Protein AF-A0A3L8C7Z9-F1 (afdb_monomer_lite)

pLDDT: mean 94.06, std 6.0, range [63.5, 98.5]

Secondary structure (DSSP, 8-state):
-GGGT-TT---SS-BTTB-SPPPHHHHHHHHHHTS---HHHHHHHHHHHHHHHHHHHHHHHHHHHH-GGGHHHHHHHHHHHHHHHHHHTS--

Radius of gyration: 15.1 Å; chains: 1; bounding box: 36×23×40 Å

Organism: NCBI:txid1148509

Foldseek 3Di:
DCCLPVVPDFAPDDQPNDRHQAFQVSQLCCCCPVVVDDSVVSLVVLVVVVVVLVVVLVVLVVVCVVPVVCVVSSVVVSVVSVVSCVGHSDDD

Structure (mmCIF, N/CA/C/O backbone):
data_AF-A0A3L8C7Z9-F1
#
_entry.id   AF-A0A3L8C7Z9-F1
#
loop_
_atom_site.group_PDB
_atom_site.id
_atom_site.type_symbol
_atom_site.label_atom_id
_atom_site.label_alt_id
_atom_site.label_comp_id
_atom_site.label_asym_id
_atom_site.label_entity_id
_atom_site.label_seq_id
_atom_site.pdbx_PDB_ins_code
_atom_site.Cartn_x
_atom_site.Cartn_y
_atom_site.Cartn_z
_atom_site.occupancy
_atom_site.B_iso_or_equiv
_atom_site.auth_seq_id
_atom_site.auth_comp_id
_atom_site.auth_asym_id
_atom_site.auth_atom_id
_atom_site.pdbx_PDB_model_num
ATOM 1 N N . THR A 1 1 ? 9.228 1.778 0.441 1.00 70.19 1 THR A N 1
ATOM 2 C CA . THR A 1 1 ? 9.828 2.913 1.177 1.00 70.19 1 THR A CA 1
ATOM 3 C C . THR A 1 1 ? 11.056 3.390 0.424 1.00 70.19 1 THR A C 1
ATOM 5 O O . THR A 1 1 ? 11.497 2.688 -0.484 1.00 70.19 1 THR A O 1
ATOM 8 N N . THR A 1 2 ? 11.623 4.548 0.778 1.00 78.62 2 THR A N 1
ATOM 9 C CA . THR A 1 2 ? 12.889 5.022 0.179 1.00 78.62 2 THR A CA 1
ATOM 10 C C . THR A 1 2 ? 14.109 4.283 0.742 1.00 78.62 2 THR A C 1
ATOM 12 O O . THR A 1 2 ? 15.242 4.562 0.361 1.00 78.62 2 THR A O 1
ATOM 15 N N . SER A 1 3 ? 13.875 3.267 1.585 1.00 84.31 3 SER A N 1
ATOM 16 C CA . SER A 1 3 ? 14.876 2.398 2.213 1.00 84.31 3 SER A CA 1
ATOM 17 C C . SER A 1 3 ? 15.884 1.773 1.252 1.00 84.31 3 SER A C 1
ATOM 19 O O . SER A 1 3 ? 16.992 1.454 1.668 1.00 84.31 3 SER A O 1
ATOM 21 N N . VAL A 1 4 ? 15.525 1.645 -0.028 1.00 87.75 4 VAL A N 1
ATOM 22 C CA . VAL A 1 4 ? 16.432 1.192 -1.090 1.00 87.75 4 VAL A CA 1
ATOM 23 C C . VAL A 1 4 ? 17.664 2.100 -1.223 1.00 87.75 4 VAL A C 1
ATOM 25 O O . VAL A 1 4 ? 18.758 1.609 -1.478 1.00 87.75 4 VAL A O 1
ATOM 28 N N . TYR A 1 5 ? 17.508 3.409 -1.011 1.00 83.31 5 TYR A N 1
ATOM 29 C CA . TYR A 1 5 ? 18.590 4.395 -1.112 1.00 83.31 5 TYR A CA 1
ATOM 30 C C . TYR A 1 5 ? 18.779 5.246 0.160 1.00 83.31 5 TYR A C 1
ATOM 32 O O . TYR A 1 5 ? 19.774 5.957 0.273 1.00 83.31 5 TYR A O 1
ATOM 40 N N . ILE A 1 6 ? 17.895 5.128 1.159 1.00 86.75 6 ILE A N 1
ATOM 41 C CA . ILE A 1 6 ? 18.022 5.745 2.491 1.00 86.75 6 ILE A CA 1
ATOM 42 C C . ILE A 1 6 ? 17.852 4.662 3.562 1.00 86.75 6 ILE A C 1
ATOM 44 O O . ILE A 1 6 ? 16.747 4.388 4.020 1.00 86.75 6 ILE A O 1
ATOM 48 N N . LYS A 1 7 ? 18.953 4.037 3.994 1.00 79.56 7 LYS A N 1
ATOM 49 C CA . LYS A 1 7 ? 18.936 2.824 4.845 1.00 79.56 7 LYS A CA 1
ATOM 50 C C . LYS A 1 7 ? 18.084 2.929 6.120 1.00 79.56 7 LYS A C 1
ATOM 52 O O . LYS A 1 7 ? 17.569 1.919 6.587 1.00 79.56 7 LYS A O 1
ATOM 57 N N . THR A 1 8 ? 17.933 4.126 6.682 1.00 82.94 8 THR A N 1
ATOM 58 C CA . THR A 1 8 ? 17.201 4.393 7.931 1.00 82.94 8 THR A CA 1
ATOM 59 C C . THR A 1 8 ? 15.922 5.212 7.717 1.00 82.94 8 THR A C 1
ATOM 61 O O . THR A 1 8 ? 15.500 5.953 8.604 1.00 82.94 8 THR A O 1
ATOM 64 N N . ASP A 1 9 ? 15.296 5.082 6.542 1.00 86.06 9 ASP A N 1
ATOM 65 C CA . ASP A 1 9 ? 14.037 5.759 6.215 1.00 86.06 9 ASP A CA 1
ATOM 66 C C . ASP A 1 9 ? 12.907 5.425 7.209 1.00 86.06 9 ASP A C 1
ATOM 68 O O . ASP A 1 9 ? 12.646 4.262 7.537 1.00 86.06 9 ASP A O 1
ATOM 72 N N . SER A 1 10 ? 12.207 6.461 7.665 1.00 89.44 10 SER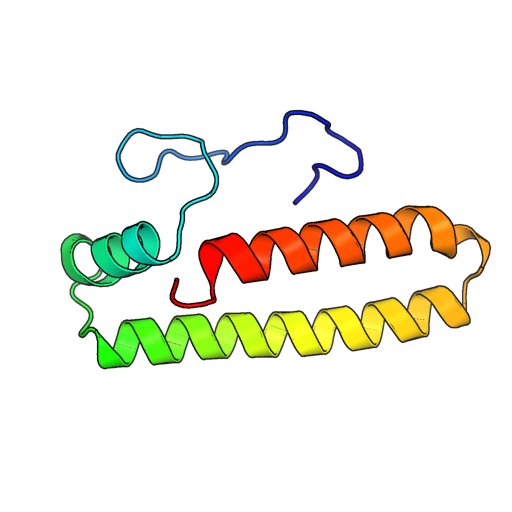 A N 1
ATOM 73 C CA . SER A 1 10 ? 11.114 6.387 8.639 1.00 89.44 10 SER A CA 1
ATOM 74 C C . SER A 1 10 ? 10.012 7.372 8.258 1.00 89.44 10 SER A C 1
ATOM 76 O O . SER A 1 10 ? 10.212 8.241 7.411 1.00 89.44 10 SER A O 1
ATOM 78 N N . MET A 1 11 ? 8.830 7.249 8.861 1.00 92.06 11 MET A N 1
ATOM 79 C CA . MET A 1 11 ? 7.727 8.151 8.542 1.00 92.06 11 MET A CA 1
ATOM 80 C C . MET A 1 11 ? 8.090 9.609 8.840 1.00 92.06 11 MET A C 1
ATOM 82 O O . MET A 1 11 ? 8.636 9.932 9.898 1.00 92.06 11 MET A O 1
ATOM 86 N N . ALA A 1 12 ? 7.704 10.504 7.929 1.00 89.94 12 ALA A N 1
ATOM 87 C CA . ALA A 1 12 ? 7.863 11.943 8.118 1.00 89.94 12 ALA A CA 1
ATOM 88 C C . ALA A 1 12 ? 7.032 12.463 9.307 1.00 89.94 12 ALA A C 1
ATOM 90 O O . ALA A 1 12 ? 7.503 13.300 10.078 1.00 89.94 12 ALA A O 1
ATOM 91 N N . LEU A 1 13 ? 5.814 11.935 9.474 1.00 92.38 13 LEU A N 1
ATOM 92 C CA . LEU A 1 13 ? 4.880 12.299 10.540 1.00 92.38 13 LEU A CA 1
ATOM 93 C C . LEU A 1 13 ? 4.753 11.183 11.579 1.00 92.38 13 LEU A C 1
ATOM 95 O O . LEU A 1 13 ? 4.959 10.008 11.279 1.00 92.38 13 LEU A O 1
ATOM 99 N N . LEU A 1 14 ? 4.385 11.560 12.804 1.00 93.94 14 LEU A N 1
ATOM 100 C CA . LEU A 1 14 ? 4.119 10.606 13.877 1.00 93.94 14 LEU A CA 1
ATOM 101 C C . LEU A 1 14 ? 2.741 9.965 13.711 1.00 93.94 14 LEU A C 1
ATOM 103 O O . LEU A 1 14 ? 1.752 10.655 13.471 1.00 93.94 14 LEU A O 1
ATOM 107 N N . LEU A 1 15 ? 2.667 8.660 13.961 1.00 94.75 15 LEU A N 1
ATOM 108 C CA . LEU A 1 15 ? 1.415 7.930 14.121 1.00 94.75 15 LEU A CA 1
ATOM 109 C C . LEU A 1 15 ? 1.442 7.186 15.456 1.00 94.75 15 LEU A C 1
ATOM 111 O O . LEU A 1 15 ? 2.308 6.347 15.693 1.00 94.75 15 LEU A O 1
ATOM 115 N N . GLY A 1 16 ? 0.531 7.539 16.366 1.00 89.50 16 GLY A N 1
ATOM 116 C CA . GLY A 1 16 ? 0.538 6.985 17.724 1.00 89.50 16 GLY A CA 1
ATOM 117 C C . GLY A 1 16 ? 1.830 7.285 18.500 1.00 89.50 16 GLY A C 1
ATOM 118 O O . GLY A 1 16 ? 2.274 6.451 19.281 1.00 89.50 16 GLY A O 1
ATOM 119 N N . GLY A 1 17 ? 2.462 8.439 18.244 1.00 93.25 17 GLY A N 1
ATOM 120 C CA . GLY A 1 17 ? 3.713 8.851 18.894 1.00 93.25 17 GLY A CA 1
ATOM 121 C C . GLY A 1 17 ? 4.987 8.207 18.331 1.00 93.25 17 GLY A C 1
ATOM 122 O O . GLY A 1 17 ? 6.060 8.425 18.883 1.00 93.25 17 GLY A O 1
ATOM 123 N N . SER A 1 18 ? 4.906 7.443 17.236 1.00 93.94 18 SER A N 1
ATOM 124 C CA . SER A 1 18 ? 6.059 6.775 16.618 1.00 93.94 18 SER A CA 1
ATOM 125 C C . SER A 1 18 ? 6.292 7.221 15.172 1.00 93.94 18 SER A C 1
ATOM 127 O O . SER A 1 18 ? 5.335 7.485 14.446 1.00 93.94 18 SER A O 1
ATOM 129 N N . LYS A 1 19 ? 7.566 7.262 14.747 1.00 93.62 19 LYS A N 1
ATOM 130 C CA . LYS A 1 19 ? 7.980 7.387 13.331 1.00 93.62 19 LYS A CA 1
ATOM 131 C C . LYS A 1 19 ? 8.146 6.033 12.629 1.00 93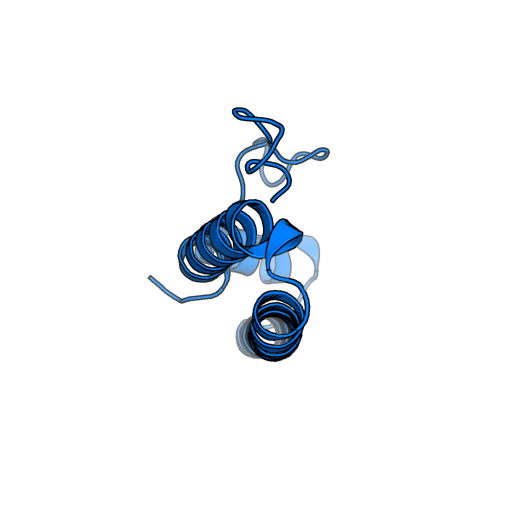.62 19 LYS A C 1
ATOM 133 O O . LYS A 1 19 ? 8.463 5.984 11.442 1.00 93.62 19 LYS A O 1
ATOM 138 N N . ALA A 1 20 ? 7.995 4.920 13.347 1.00 92.25 20 ALA A N 1
ATOM 139 C CA . ALA A 1 20 ? 8.100 3.602 12.740 1.00 92.25 20 ALA A CA 1
ATOM 140 C C . ALA A 1 20 ? 6.919 3.356 11.793 1.00 92.25 20 ALA A C 1
ATOM 142 O O . ALA A 1 20 ? 5.777 3.657 12.137 1.00 92.25 20 ALA A O 1
ATOM 143 N N . TRP A 1 21 ? 7.183 2.729 10.643 1.00 92.88 21 TRP A N 1
ATOM 144 C CA . TRP A 1 21 ? 6.123 2.281 9.738 1.00 92.88 21 TRP A CA 1
ATOM 145 C C . TRP A 1 21 ? 5.110 1.405 10.499 1.00 92.88 21 TRP A C 1
ATOM 147 O O . TRP A 1 21 ? 5.525 0.470 11.207 1.00 92.88 21 TRP A O 1
ATOM 157 N N . PRO A 1 22 ? 3.802 1.701 10.410 1.00 94.88 22 PRO A N 1
ATOM 158 C CA . PRO A 1 22 ? 2.804 1.111 11.284 1.00 94.88 22 PRO A CA 1
ATOM 159 C C . PRO A 1 22 ? 2.542 -0.342 10.912 1.00 94.88 22 PRO A C 1
ATOM 161 O O . PRO A 1 22 ? 2.580 -0.720 9.747 1.00 94.88 22 PRO A O 1
ATOM 164 N N . LYS A 1 23 ? 2.239 -1.159 11.920 1.00 96.12 23 LYS A N 1
ATOM 165 C CA . LYS A 1 23 ? 1.650 -2.480 11.689 1.00 96.12 23 LYS A CA 1
ATOM 166 C C . LYS A 1 23 ? 0.164 -2.340 11.371 1.00 96.12 23 LYS A C 1
ATOM 168 O O . LYS A 1 23 ? -0.461 -1.364 11.799 1.00 96.12 23 LYS A O 1
ATOM 173 N N . TYR A 1 24 ? -0.417 -3.366 10.758 1.00 96.88 24 TYR A N 1
ATOM 174 C CA . TYR A 1 24 ? -1.852 -3.450 10.471 1.00 96.88 24 TYR A CA 1
ATOM 175 C C . TYR A 1 24 ? -2.746 -3.019 11.651 1.00 96.88 24 TYR A C 1
ATOM 177 O O . TYR A 1 24 ? -3.608 -2.154 11.506 1.00 96.88 24 TYR A O 1
ATOM 185 N N . LYS A 1 25 ? -2.486 -3.529 12.867 1.00 96.06 25 LYS A N 1
ATOM 186 C CA . LYS A 1 25 ? -3.281 -3.189 14.068 1.00 96.06 25 LYS A CA 1
ATOM 187 C C . LYS A 1 25 ? -3.271 -1.694 14.403 1.00 96.06 25 LYS A C 1
ATOM 189 O O . LYS A 1 25 ? -4.270 -1.174 14.895 1.00 96.06 25 LYS A O 1
ATOM 194 N N . MET A 1 26 ? -2.162 -1.001 14.139 1.00 96.38 26 MET A N 1
ATOM 195 C CA . MET A 1 26 ? -2.077 0.442 14.357 1.00 96.38 26 MET A CA 1
ATOM 196 C C . MET A 1 26 ? -2.888 1.199 13.300 1.00 96.38 26 MET A C 1
ATOM 198 O O . MET A 1 26 ? -3.675 2.068 13.661 1.00 96.38 26 MET A O 1
ATOM 202 N N . LEU A 1 27 ? -2.792 0.824 12.021 1.00 96.88 27 LEU A N 1
ATOM 203 C CA . LEU A 1 27 ? -3.639 1.412 10.974 1.00 96.88 27 LEU A CA 1
ATOM 204 C C . LEU A 1 27 ? -5.132 1.198 11.260 1.00 96.88 27 LEU A C 1
ATOM 206 O O . LEU A 1 27 ? -5.916 2.140 11.168 1.00 96.88 27 LEU A O 1
ATOM 210 N N . MET A 1 28 ? -5.509 -0.001 11.711 1.00 97.31 28 MET A N 1
ATOM 211 C CA . MET A 1 28 ? -6.880 -0.310 12.118 1.00 97.31 28 MET A CA 1
ATOM 212 C C . MET A 1 28 ? -7.345 0.575 13.282 1.00 97.31 28 MET A C 1
ATOM 214 O O . MET A 1 28 ? -8.422 1.171 13.228 1.00 97.31 28 MET A O 1
ATOM 218 N N . ARG A 1 29 ? -6.517 0.716 14.325 1.00 97.00 29 ARG A N 1
ATOM 219 C CA . ARG A 1 29 ? -6.806 1.607 15.458 1.00 97.00 29 ARG A CA 1
ATOM 220 C C . ARG A 1 29 ? -6.951 3.060 15.010 1.00 97.00 29 ARG A C 1
ATOM 222 O O . ARG A 1 29 ? -7.874 3.730 15.458 1.00 97.00 29 ARG A O 1
ATOM 229 N N . PHE A 1 30 ? -6.070 3.546 14.136 1.00 97.12 30 PHE A N 1
ATOM 230 C CA . PHE A 1 30 ? -6.156 4.904 13.599 1.00 97.12 30 PHE A CA 1
ATOM 231 C C . PHE A 1 30 ? -7.470 5.133 12.857 1.00 97.12 30 PHE A C 1
ATOM 233 O O . PHE A 1 30 ? -8.195 6.067 13.189 1.00 97.12 30 PHE A O 1
ATOM 240 N N . GLY A 1 31 ? -7.818 4.249 11.919 1.00 97.62 31 GLY A N 1
ATOM 241 C CA . GLY A 1 31 ? -9.053 4.377 11.151 1.00 97.62 31 GLY A CA 1
ATOM 242 C C . GLY A 1 31 ? -10.294 4.393 12.047 1.00 97.62 31 GLY A C 1
ATOM 243 O O . GLY A 1 31 ? -11.180 5.225 11.867 1.00 97.62 31 GLY A O 1
ATOM 244 N N . ARG A 1 32 ? -10.324 3.547 13.082 1.00 97.69 32 ARG A N 1
ATOM 245 C CA . ARG A 1 32 ? -11.454 3.492 14.019 1.00 97.69 32 ARG A CA 1
ATOM 246 C C . ARG A 1 32 ? -11.523 4.692 14.963 1.00 97.69 32 ARG A C 1
ATOM 248 O O . ARG A 1 32 ? -12.605 5.221 15.180 1.00 97.69 32 ARG A O 1
ATOM 255 N N . SER A 1 33 ? -10.399 5.112 15.543 1.00 96.75 33 SER A N 1
ATOM 256 C CA . SER A 1 33 ? -10.389 6.135 16.600 1.00 96.75 33 SER A CA 1
ATOM 257 C C . SER A 1 33 ? -10.243 7.564 16.084 1.00 96.75 33 SER A C 1
ATOM 259 O O . SER A 1 33 ? -10.836 8.468 16.658 1.00 96.75 33 SER A O 1
ATOM 261 N N . ALA A 1 34 ? -9.443 7.785 15.040 1.00 96.31 34 ALA A N 1
ATOM 262 C CA . ALA A 1 34 ? -9.153 9.121 14.517 1.00 96.31 34 ALA A CA 1
ATOM 263 C C . ALA A 1 34 ? -9.989 9.460 13.276 1.00 96.31 34 ALA A C 1
ATOM 265 O O . ALA A 1 34 ? -10.319 10.622 13.067 1.00 96.31 34 ALA A O 1
ATOM 266 N N . CYS A 1 35 ? -10.349 8.457 12.467 1.00 97.25 35 CYS A N 1
ATOM 267 C CA . CYS A 1 35 ? -11.145 8.656 11.251 1.00 97.25 35 CYS A CA 1
ATOM 268 C C . CYS A 1 35 ? -12.624 8.268 11.412 1.00 97.25 35 CYS A C 1
ATOM 270 O O . CYS A 1 35 ? -13.387 8.430 10.464 1.00 97.25 35 CYS A O 1
ATOM 272 N N . ASN A 1 36 ? -13.029 7.755 12.583 1.00 98.00 36 ASN A N 1
ATOM 273 C CA . ASN A 1 36 ? -14.395 7.300 12.875 1.00 98.00 36 ASN A CA 1
ATOM 274 C C . ASN A 1 36 ? -14.942 6.281 11.850 1.00 98.00 36 ASN A C 1
ATOM 276 O O . ASN A 1 36 ? -16.111 6.315 11.465 1.00 98.00 36 ASN A O 1
ATOM 280 N N . LEU A 1 37 ? -14.079 5.382 11.370 1.00 98.50 37 LEU A N 1
ATOM 281 C CA . LEU A 1 37 ? -14.446 4.336 10.419 1.00 98.50 37 LEU A CA 1
ATOM 282 C C . LEU A 1 37 ? -14.859 3.050 11.139 1.00 98.50 37 LEU A C 1
ATOM 284 O O . LEU A 1 37 ? -14.354 2.710 12.213 1.00 98.50 37 LEU A O 1
ATOM 288 N N . THR A 1 38 ? -15.742 2.281 10.505 1.00 98.44 38 THR A N 1
ATOM 289 C CA . THR A 1 38 ? -16.005 0.903 10.926 1.00 98.44 38 THR A CA 1
ATOM 290 C C . THR A 1 38 ? -14.810 0.012 10.589 1.00 98.44 38 THR A C 1
ATOM 292 O O . THR A 1 38 ? -14.030 0.298 9.681 1.00 98.44 38 THR A O 1
ATOM 295 N N . GLU A 1 39 ? -14.678 -1.116 11.286 1.00 97.38 39 GLU A N 1
ATOM 296 C CA . GLU A 1 39 ? -13.636 -2.103 10.977 1.00 97.38 39 GLU A CA 1
ATOM 297 C C . GLU A 1 39 ? -13.750 -2.631 9.539 1.00 97.38 39 GLU A C 1
ATOM 299 O O . GLU A 1 39 ? -12.743 -2.754 8.843 1.00 97.38 39 GLU A O 1
ATOM 304 N N . SER A 1 40 ? -14.977 -2.875 9.067 1.00 97.94 40 SER A N 1
ATOM 305 C CA . SER A 1 40 ? -15.234 -3.287 7.683 1.00 97.94 40 SER A CA 1
ATOM 306 C C . SER A 1 40 ? -14.727 -2.247 6.681 1.00 97.94 40 SER A C 1
ATOM 308 O O . SER A 1 40 ? -14.019 -2.615 5.746 1.00 97.94 40 SER A O 1
ATOM 310 N N . ARG A 1 41 ? -14.985 -0.953 6.918 1.00 98.50 41 ARG A N 1
ATOM 311 C CA . ARG A 1 41 ? -14.500 0.111 6.032 1.00 98.50 41 ARG A CA 1
ATOM 312 C C . ARG A 1 41 ? -12.978 0.248 6.066 1.00 98.50 41 ARG A C 1
ATOM 314 O O . ARG A 1 41 ? -12.368 0.445 5.021 1.00 98.50 41 ARG A O 1
ATOM 321 N N . CYS A 1 42 ? -12.348 0.111 7.233 1.00 98.19 42 CYS A N 1
ATOM 322 C CA . CYS A 1 42 ? -10.886 0.074 7.326 1.00 98.19 42 CYS A CA 1
ATOM 323 C C . CYS A 1 42 ? -10.294 -1.083 6.509 1.00 98.19 42 CYS A C 1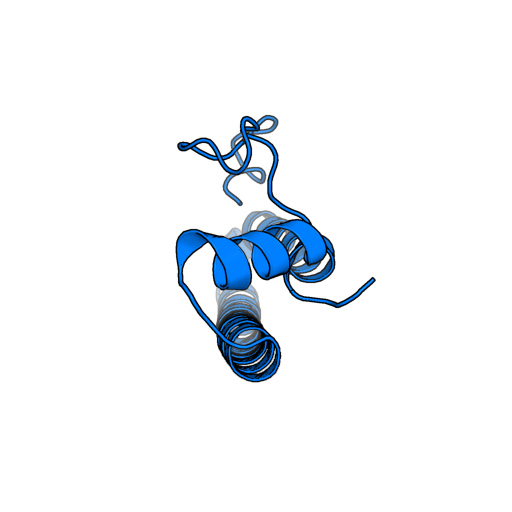
ATOM 325 O O . CYS A 1 42 ? -9.326 -0.880 5.781 1.00 98.19 42 CYS A O 1
ATOM 327 N N . ASN A 1 43 ? -10.875 -2.282 6.613 1.00 97.06 43 ASN A N 1
ATOM 328 C CA . ASN A 1 43 ? -10.426 -3.448 5.851 1.00 97.06 43 ASN A CA 1
ATOM 329 C C . ASN A 1 43 ? -10.545 -3.230 4.346 1.00 97.06 43 ASN A C 1
ATOM 331 O O . ASN A 1 43 ? -9.590 -3.495 3.625 1.00 97.06 43 ASN A O 1
ATOM 335 N N . GLU A 1 44 ? -11.679 -2.701 3.891 1.00 97.94 44 GLU A N 1
ATOM 336 C CA . GLU A 1 44 ? -11.900 -2.387 2.481 1.00 97.94 44 GLU A CA 1
ATOM 337 C C . GLU A 1 44 ? -10.837 -1.412 1.950 1.00 97.94 44 GLU A C 1
ATOM 339 O O . GLU A 1 44 ? -10.232 -1.655 0.910 1.00 97.94 44 GLU A O 1
ATOM 344 N N . LEU A 1 45 ? -10.543 -0.338 2.691 1.00 98.06 45 LEU A N 1
ATOM 345 C CA . LEU A 1 45 ? -9.528 0.640 2.293 1.00 98.06 45 LEU A CA 1
ATOM 346 C C . LEU A 1 45 ? -8.117 0.037 2.267 1.00 98.06 45 LEU A C 1
ATOM 348 O O . LEU A 1 45 ? -7.354 0.298 1.339 1.00 98.06 45 LEU A O 1
ATOM 352 N N . LEU A 1 46 ? -7.761 -0.792 3.252 1.00 97.12 46 LEU A N 1
ATOM 353 C CA . LEU A 1 46 ? -6.468 -1.482 3.260 1.00 97.12 46 LEU A CA 1
ATOM 354 C C . LEU A 1 46 ? -6.340 -2.460 2.083 1.00 97.12 46 LEU A C 1
ATOM 356 O O . LEU A 1 46 ? -5.271 -2.538 1.480 1.00 97.12 46 LEU A O 1
ATOM 360 N N . GLN A 1 47 ? -7.423 -3.151 1.716 1.00 97.00 47 GLN A N 1
ATOM 361 C CA . GLN A 1 47 ? -7.469 -4.020 0.536 1.00 97.00 47 GLN A CA 1
ATOM 362 C C . GLN A 1 47 ? -7.337 -3.231 -0.770 1.00 97.00 47 GLN A C 1
ATOM 364 O O . GLN A 1 47 ? -6.596 -3.655 -1.652 1.00 97.00 47 GLN A O 1
ATOM 369 N N . GLN A 1 48 ? -7.983 -2.067 -0.888 1.00 98.19 48 GLN A N 1
ATOM 370 C CA . GLN A 1 48 ? -7.823 -1.189 -2.055 1.00 98.19 48 GLN A CA 1
ATOM 371 C C . GLN A 1 48 ? -6.366 -0.740 -2.226 1.00 98.19 48 GLN A C 1
ATOM 373 O O . GLN A 1 48 ? -5.836 -0.771 -3.336 1.00 98.19 48 GLN A O 1
ATOM 378 N N . VAL A 1 49 ? -5.688 -0.384 -1.128 1.00 97.44 49 VAL A N 1
ATOM 379 C CA . VAL A 1 49 ? -4.256 -0.048 -1.158 1.00 97.44 49 VAL A CA 1
ATOM 380 C C . VAL A 1 49 ? -3.412 -1.265 -1.538 1.00 97.44 49 VAL A C 1
ATOM 382 O O . VAL A 1 49 ? -2.504 -1.135 -2.357 1.00 97.44 49 VAL A O 1
ATOM 385 N N . ALA A 1 50 ? -3.705 -2.446 -0.985 1.00 96.75 50 ALA A N 1
ATOM 386 C CA . ALA A 1 50 ? -2.982 -3.671 -1.320 1.00 96.75 50 ALA A CA 1
ATOM 387 C C . ALA A 1 50 ? -3.095 -4.002 -2.814 1.00 96.75 50 ALA A C 1
ATOM 389 O O . ALA A 1 50 ? -2.079 -4.238 -3.462 1.00 96.75 50 ALA A O 1
ATOM 390 N N . HIS A 1 51 ? -4.301 -3.908 -3.373 1.00 97.62 51 HIS A N 1
ATOM 391 C CA . HIS A 1 51 ? -4.537 -4.115 -4.796 1.00 97.62 51 HIS A CA 1
ATOM 392 C C . HIS A 1 51 ? -3.779 -3.102 -5.668 1.00 97.62 51 HIS A C 1
ATOM 394 O O . HIS A 1 51 ? -3.110 -3.484 -6.626 1.00 97.62 51 HIS A O 1
ATOM 400 N N . GLY A 1 52 ? -3.812 -1.812 -5.315 1.00 98.06 52 GLY A N 1
ATOM 401 C CA . GLY A 1 52 ? -3.044 -0.790 -6.036 1.00 98.06 52 GLY A CA 1
ATOM 402 C C . GLY A 1 52 ? -1.534 -1.060 -6.021 1.00 98.06 52 GLY A C 1
ATOM 403 O O . GLY A 1 52 ? -0.857 -0.865 -7.029 1.00 98.06 52 GLY A O 1
ATOM 404 N N . MET A 1 53 ? -1.007 -1.568 -4.904 1.00 97.44 53 MET A N 1
ATOM 405 C CA . MET A 1 53 ? 0.396 -1.975 -4.805 1.00 97.44 53 MET A CA 1
ATOM 406 C C . MET A 1 53 ? 0.720 -3.189 -5.683 1.00 97.44 53 MET A C 1
ATOM 408 O O . MET A 1 53 ? 1.777 -3.204 -6.307 1.00 97.44 53 MET A O 1
ATOM 412 N N . GLU A 1 54 ? -0.169 -4.183 -5.771 1.00 97.31 54 GLU A N 1
ATOM 413 C CA . GLU A 1 54 ? 0.006 -5.344 -6.659 1.00 97.31 54 GLU A CA 1
ATOM 414 C C . GLU A 1 54 ? 0.077 -4.926 -8.132 1.00 97.31 54 GLU A C 1
ATOM 416 O O . GLU A 1 54 ? 0.960 -5.388 -8.858 1.00 97.31 54 GLU A O 1
ATOM 421 N N . VAL A 1 55 ? -0.794 -4.004 -8.556 1.00 98.44 55 VAL A N 1
ATOM 422 C CA . VAL A 1 55 ? -0.771 -3.435 -9.913 1.00 98.44 55 VAL A CA 1
ATOM 423 C C . VAL A 1 55 ? 0.561 -2.728 -10.178 1.00 98.44 55 VAL A C 1
ATOM 425 O O . VAL A 1 55 ? 1.256 -3.072 -11.135 1.00 98.44 55 VAL A O 1
ATOM 428 N N . ALA A 1 56 ? 0.976 -1.820 -9.289 1.00 97.81 56 ALA A N 1
ATOM 429 C CA . ALA A 1 56 ? 2.240 -1.092 -9.426 1.00 97.81 56 ALA A CA 1
ATOM 430 C C . ALA A 1 56 ? 3.466 -2.027 -9.434 1.00 97.81 56 ALA A C 1
ATOM 432 O O . ALA A 1 56 ? 4.446 -1.793 -10.144 1.00 97.81 56 ALA A O 1
ATOM 433 N N . MET A 1 57 ? 3.428 -3.114 -8.659 1.00 97.38 57 MET A N 1
ATOM 434 C CA . MET A 1 57 ? 4.461 -4.152 -8.670 1.00 97.38 57 MET A CA 1
ATOM 435 C C . MET A 1 57 ? 4.521 -4.907 -10.001 1.00 97.38 57 MET A C 1
ATOM 437 O O . MET A 1 57 ? 5.618 -5.224 -10.463 1.00 97.38 57 MET A O 1
ATOM 441 N N . GLY A 1 58 ? 3.371 -5.180 -10.621 1.00 98.06 58 GLY A N 1
ATOM 442 C CA . GLY A 1 58 ? 3.296 -5.764 -11.959 1.00 98.06 58 GLY A CA 1
ATOM 443 C C . GLY A 1 58 ? 3.925 -4.855 -13.014 1.00 98.06 58 GLY A C 1
ATOM 444 O O . GLY A 1 58 ? 4.807 -5.286 -13.756 1.00 98.06 58 GLY A O 1
ATOM 445 N N . GLU A 1 59 ? 3.552 -3.575 -13.021 1.00 98.25 59 GLU A N 1
ATOM 446 C CA . GLU A 1 59 ? 4.126 -2.563 -13.921 1.00 98.25 59 GLU A CA 1
ATOM 447 C C . GLU A 1 59 ? 5.646 -2.427 -13.736 1.00 98.25 59 GLU A C 1
ATOM 449 O O . GLU A 1 59 ? 6.404 -2.387 -14.708 1.00 98.25 59 GLU A O 1
ATOM 454 N N . MET A 1 60 ? 6.111 -2.429 -12.484 1.00 97.19 60 MET A N 1
ATOM 455 C CA . MET A 1 60 ? 7.532 -2.409 -12.139 1.00 97.19 60 MET A CA 1
ATOM 456 C C . MET A 1 60 ? 8.275 -3.639 -12.681 1.00 97.19 60 MET A C 1
ATOM 458 O O . MET A 1 60 ? 9.379 -3.513 -13.214 1.00 97.19 60 MET A O 1
ATOM 462 N N . ALA A 1 61 ? 7.679 -4.829 -12.577 1.00 97.50 61 ALA A N 1
ATOM 463 C CA . ALA A 1 61 ? 8.270 -6.054 -13.105 1.00 97.50 61 ALA A CA 1
ATOM 464 C C . ALA A 1 61 ? 8.418 -6.004 -14.636 1.00 97.50 61 ALA A C 1
ATOM 466 O O . ALA A 1 61 ? 9.467 -6.386 -15.161 1.00 97.50 61 ALA A O 1
ATOM 467 N N . GLU A 1 62 ? 7.416 -5.487 -15.351 1.00 98.19 62 GLU A N 1
ATOM 468 C CA . GLU A 1 62 ? 7.504 -5.280 -16.802 1.00 98.19 62 GLU A CA 1
ATOM 469 C C . GLU A 1 62 ? 8.564 -4.233 -17.168 1.00 98.19 62 GLU A C 1
ATOM 471 O O . GLU A 1 62 ? 9.381 -4.454 -18.067 1.00 98.19 62 GLU A O 1
ATOM 476 N N . TYR A 1 63 ? 8.644 -3.132 -16.416 1.00 98.00 63 TYR A N 1
ATOM 477 C CA . TYR A 1 63 ? 9.664 -2.109 -16.633 1.00 98.00 63 TYR A CA 1
ATOM 478 C C . TYR A 1 63 ? 11.089 -2.648 -16.438 1.00 98.00 63 TYR A C 1
ATOM 480 O O . TYR A 1 63 ? 11.971 -2.357 -17.250 1.00 98.00 63 TYR A O 1
ATOM 488 N N . ILE A 1 64 ? 11.318 -3.473 -15.408 1.00 97.62 64 ILE A N 1
ATOM 489 C CA . ILE A 1 64 ? 12.603 -4.144 -15.152 1.00 97.62 64 ILE A CA 1
ATOM 490 C C . ILE A 1 64 ? 13.007 -5.035 -16.334 1.00 97.62 64 ILE A C 1
ATOM 492 O O . ILE A 1 64 ? 14.165 -4.997 -16.758 1.00 97.62 64 ILE A O 1
ATOM 496 N N . LYS A 1 65 ? 12.067 -5.814 -16.891 1.00 96.88 65 LYS A N 1
ATOM 497 C CA . LYS A 1 65 ? 12.326 -6.673 -18.062 1.00 96.88 65 LYS A CA 1
ATOM 498 C C . LYS A 1 65 ? 12.749 -5.850 -19.278 1.00 96.88 65 LYS A C 1
ATOM 500 O O . LYS A 1 65 ? 13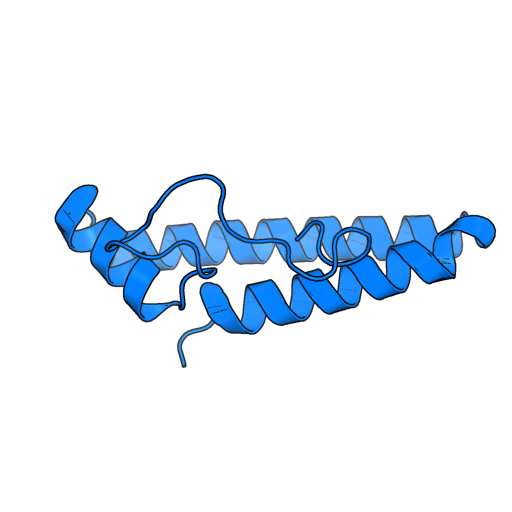.702 -6.225 -19.963 1.00 96.88 65 LYS A O 1
ATOM 505 N N . ALA A 1 66 ? 12.070 -4.729 -19.521 1.00 97.75 66 ALA A N 1
ATOM 506 C CA . ALA A 1 66 ? 12.366 -3.831 -20.634 1.00 97.75 66 ALA A CA 1
ATOM 507 C C . ALA A 1 66 ? 13.666 -3.023 -20.434 1.00 97.75 66 ALA A C 1
ATOM 509 O O . ALA A 1 66 ? 14.319 -2.655 -21.408 1.00 97.75 66 ALA A O 1
ATOM 510 N N . ASN A 1 67 ? 14.084 -2.778 -19.187 1.00 97.06 67 ASN A N 1
ATOM 511 C CA . ASN A 1 67 ? 15.190 -1.879 -18.853 1.00 97.06 67 ASN A CA 1
ATOM 512 C C . ASN A 1 67 ? 16.204 -2.550 -17.921 1.00 97.06 67 ASN A C 1
ATOM 514 O O . ASN A 1 67 ? 16.254 -2.271 -16.724 1.00 97.06 67 ASN A O 1
ATOM 518 N N . ARG A 1 68 ? 17.095 -3.385 -18.472 1.00 93.75 68 ARG A N 1
ATOM 519 C CA . ARG A 1 68 ? 18.064 -4.165 -17.671 1.00 93.75 68 ARG A CA 1
ATOM 520 C C . ARG A 1 68 ? 18.942 -3.336 -16.727 1.00 93.75 68 ARG A C 1
ATOM 522 O O . ARG A 1 68 ? 19.280 -3.815 -15.652 1.00 93.75 68 ARG A O 1
ATOM 529 N N . ARG A 1 69 ? 19.285 -2.090 -17.083 1.00 95.94 69 ARG A N 1
ATOM 530 C CA . ARG A 1 69 ? 20.051 -1.176 -16.206 1.00 95.94 69 ARG A CA 1
ATOM 531 C C . ARG A 1 69 ? 19.319 -0.837 -14.904 1.00 95.94 69 ARG A C 1
ATOM 533 O O . ARG A 1 69 ? 19.956 -0.431 -13.943 1.00 95.94 69 ARG A O 1
ATOM 540 N N . PHE A 1 70 ? 17.998 -0.986 -14.885 1.00 95.50 70 PHE A N 1
ATOM 541 C CA . PHE A 1 70 ? 17.146 -0.719 -13.734 1.00 95.50 70 PHE A CA 1
ATOM 542 C C . PHE A 1 70 ? 16.886 -1.971 -12.880 1.00 95.50 70 PHE A C 1
ATOM 544 O O . PHE A 1 70 ? 16.281 -1.872 -11.818 1.00 95.50 70 PHE A O 1
ATOM 551 N N . ALA A 1 71 ? 17.339 -3.154 -13.308 1.00 95.56 71 ALA A N 1
ATOM 552 C CA . ALA A 1 71 ? 16.969 -4.413 -12.667 1.00 95.56 71 ALA A CA 1
ATOM 553 C C . ALA A 1 71 ? 17.393 -4.504 -11.195 1.00 95.56 71 ALA A C 1
ATOM 555 O O . ALA A 1 71 ? 16.620 -4.988 -10.373 1.00 95.56 71 ALA A O 1
ATOM 556 N N . GLU A 1 72 ? 18.581 -4.000 -10.855 1.00 94.62 72 GLU A N 1
ATOM 557 C CA . GLU A 1 72 ? 19.089 -4.016 -9.481 1.00 94.62 72 GLU A CA 1
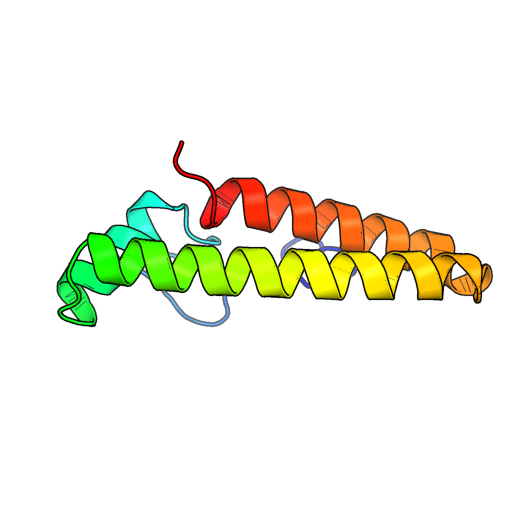ATOM 558 C C . GLU A 1 72 ? 18.212 -3.169 -8.548 1.00 94.62 72 GLU A C 1
ATOM 560 O O . GLU A 1 72 ? 17.645 -3.675 -7.578 1.00 94.62 72 GLU A O 1
ATOM 565 N N . ILE A 1 73 ? 18.046 -1.883 -8.872 1.00 94.19 73 ILE A N 1
ATOM 566 C CA . ILE A 1 73 ? 17.274 -0.955 -8.042 1.00 94.19 73 ILE A CA 1
ATOM 567 C C . ILE A 1 73 ? 15.785 -1.322 -8.027 1.00 94.19 73 ILE A C 1
ATOM 569 O O . ILE A 1 73 ? 15.161 -1.308 -6.968 1.00 94.19 73 ILE A O 1
ATOM 573 N N . GLY A 1 74 ? 15.225 -1.716 -9.174 1.00 95.38 74 GLY A N 1
ATOM 574 C CA . GLY A 1 74 ? 13.834 -2.141 -9.289 1.00 95.38 74 GLY A CA 1
ATOM 575 C C . GLY A 1 74 ? 13.550 -3.407 -8.482 1.00 95.38 74 GLY A C 1
ATOM 576 O O . GLY A 1 74 ? 12.534 -3.473 -7.792 1.00 95.38 74 GLY A O 1
ATOM 577 N N . GLY A 1 75 ? 14.466 -4.380 -8.490 1.00 96.25 75 GLY A N 1
ATOM 578 C CA . GLY A 1 75 ? 14.371 -5.575 -7.650 1.00 96.25 75 GLY A CA 1
ATOM 579 C C . GLY A 1 75 ? 14.358 -5.228 -6.161 1.00 96.25 75 GLY A C 1
ATOM 580 O O . GLY A 1 75 ? 13.453 -5.639 -5.435 1.00 96.25 75 GLY A O 1
ATOM 581 N N . ALA A 1 76 ? 15.287 -4.374 -5.723 1.00 95.31 76 ALA A N 1
ATOM 582 C CA . ALA A 1 76 ? 15.331 -3.914 -4.337 1.00 95.31 76 ALA A CA 1
ATOM 583 C C . ALA A 1 76 ? 14.065 -3.130 -3.929 1.00 95.31 76 ALA A C 1
ATOM 585 O O . ALA A 1 76 ? 13.587 -3.265 -2.800 1.00 95.31 76 ALA A O 1
ATOM 586 N N . MET A 1 77 ? 13.485 -2.337 -4.839 1.00 95.62 77 MET A N 1
ATOM 587 C CA . MET A 1 77 ? 12.200 -1.661 -4.617 1.00 95.62 77 MET A CA 1
ATOM 588 C C . MET A 1 77 ? 11.060 -2.661 -4.426 1.00 95.62 77 MET A C 1
ATOM 590 O O . MET A 1 77 ? 10.315 -2.531 -3.452 1.00 95.62 77 MET A O 1
ATOM 594 N N . LEU A 1 78 ? 10.955 -3.677 -5.291 1.00 96.75 78 LEU A N 1
ATOM 595 C CA . LEU A 1 78 ? 9.949 -4.734 -5.165 1.00 96.75 78 LEU A CA 1
ATOM 596 C C . LEU A 1 78 ? 10.049 -5.450 -3.812 1.00 96.75 78 LEU A C 1
ATOM 598 O O . LEU A 1 78 ? 9.023 -5.694 -3.176 1.00 96.75 78 LEU A O 1
ATOM 602 N N . ASP A 1 79 ? 11.258 -5.743 -3.338 1.00 95.75 79 ASP A N 1
ATOM 603 C CA . ASP A 1 79 ? 11.456 -6.400 -2.044 1.00 95.75 79 ASP A CA 1
ATOM 604 C C . ASP A 1 79 ? 11.018 -5.513 -0.872 1.00 95.75 79 ASP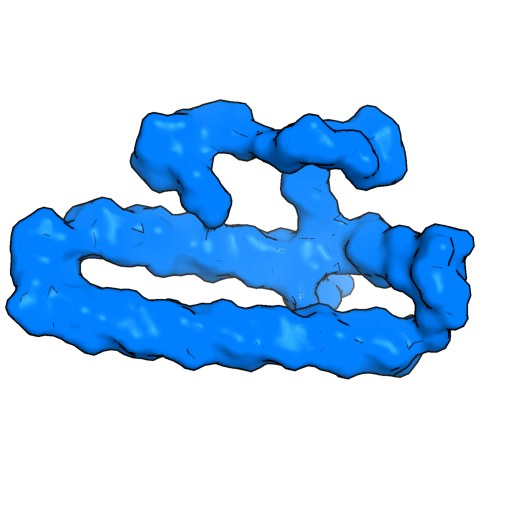 A C 1
ATOM 606 O O . ASP A 1 79 ? 10.298 -5.966 0.022 1.00 95.75 79 ASP A O 1
ATOM 610 N N . GLN A 1 80 ? 11.361 -4.221 -0.894 1.00 94.81 80 GLN A N 1
ATOM 611 C CA . GLN A 1 80 ? 10.901 -3.277 0.130 1.00 94.81 80 GLN A CA 1
ATOM 612 C C . GLN A 1 80 ? 9.380 -3.078 0.107 1.00 94.81 80 GLN A C 1
ATOM 614 O O . GLN A 1 80 ? 8.766 -2.895 1.161 1.00 94.81 80 GLN A O 1
ATOM 619 N N . TRP A 1 81 ? 8.749 -3.110 -1.069 1.00 95.50 81 TRP A N 1
ATOM 620 C CA . TRP A 1 81 ? 7.293 -3.026 -1.187 1.00 95.50 81 TRP A CA 1
ATOM 621 C C . TRP A 1 81 ? 6.610 -4.262 -0.603 1.00 95.50 81 TRP A C 1
ATOM 623 O O . TRP A 1 81 ? 5.710 -4.100 0.220 1.00 95.50 81 TRP A O 1
ATOM 633 N N . LYS A 1 82 ? 7.101 -5.473 -0.900 1.00 95.62 82 LYS A N 1
ATOM 634 C CA . LYS A 1 82 ? 6.599 -6.721 -0.295 1.00 95.62 82 LYS A CA 1
ATOM 635 C C . LYS A 1 82 ? 6.682 -6.693 1.229 1.00 95.62 82 LYS A C 1
ATOM 637 O O . LYS A 1 82 ? 5.705 -7.013 1.902 1.00 95.62 82 LYS A O 1
ATOM 642 N N . LEU A 1 83 ? 7.819 -6.260 1.782 1.00 94.19 83 LEU A N 1
ATOM 643 C CA . LEU A 1 83 ? 7.996 -6.124 3.232 1.00 94.19 83 LEU A CA 1
ATOM 644 C C . LEU A 1 83 ? 7.010 -5.115 3.837 1.00 94.19 83 LEU A C 1
ATOM 646 O O . LEU A 1 83 ? 6.413 -5.376 4.883 1.00 94.19 83 LEU A O 1
ATOM 650 N N . GLY A 1 84 ? 6.813 -3.970 3.177 1.00 93.81 84 GLY A N 1
ATOM 651 C CA . GLY A 1 84 ? 5.864 -2.943 3.609 1.00 93.81 84 GLY A CA 1
ATOM 652 C C . GLY A 1 84 ? 4.414 -3.430 3.598 1.00 93.81 84 GLY A C 1
ATOM 653 O O . GLY A 1 84 ? 3.688 -3.203 4.571 1.00 93.81 84 GLY A O 1
ATOM 654 N N . MET A 1 85 ? 4.016 -4.138 2.537 1.00 95.19 85 MET A N 1
ATOM 655 C CA . MET A 1 85 ? 2.692 -4.750 2.415 1.00 95.19 85 MET A CA 1
ATOM 656 C C . MET A 1 85 ? 2.463 -5.801 3.500 1.00 95.19 85 MET A C 1
ATOM 658 O O . MET A 1 85 ? 1.470 -5.712 4.221 1.00 95.19 85 MET A O 1
ATOM 662 N N . ALA A 1 86 ? 3.404 -6.733 3.679 1.00 95.00 86 ALA A N 1
ATOM 663 C CA . ALA A 1 86 ? 3.307 -7.780 4.695 1.00 95.00 86 ALA A CA 1
ATOM 664 C C . ALA A 1 86 ? 3.183 -7.203 6.111 1.00 95.00 86 ALA A C 1
ATOM 666 O O . ALA A 1 86 ? 2.388 -7.678 6.909 1.00 95.00 86 ALA A O 1
ATOM 667 N N . ARG A 1 87 ? 3.924 -6.131 6.410 1.00 94.38 87 ARG A N 1
ATOM 668 C CA . ARG A 1 87 ? 3.882 -5.461 7.714 1.00 94.38 87 ARG A CA 1
ATOM 669 C C . ARG A 1 87 ? 2.568 -4.721 7.986 1.00 94.38 87 ARG A C 1
ATOM 671 O O . ARG A 1 87 ? 2.133 -4.648 9.138 1.00 94.38 87 ARG A O 1
ATOM 678 N N . SER A 1 88 ? 2.018 -4.063 6.968 1.00 95.50 88 SER A N 1
ATOM 679 C CA . SER A 1 88 ? 1.047 -2.975 7.171 1.00 95.50 88 SER A CA 1
ATOM 680 C C . SER A 1 88 ? -0.348 -3.305 6.654 1.00 95.50 88 SER A C 1
ATOM 682 O O . SER A 1 88 ? -1.325 -2.815 7.212 1.00 95.50 88 SER A O 1
ATOM 684 N N . LEU A 1 89 ? -0.455 -4.105 5.593 1.00 94.81 89 LEU A N 1
ATOM 685 C CA . LEU A 1 89 ? -1.714 -4.334 4.878 1.00 94.81 89 LEU A CA 1
ATOM 686 C C . LEU A 1 89 ? -2.300 -5.721 5.141 1.00 94.81 89 LEU A C 1
ATOM 688 O O . LEU A 1 89 ? -3.512 -5.893 5.041 1.00 94.81 89 LEU A O 1
ATOM 692 N N . LEU A 1 90 ? -1.464 -6.693 5.508 1.00 87.00 90 LEU A N 1
ATOM 693 C CA . LEU A 1 90 ? -1.915 -8.030 5.870 1.00 87.00 90 LEU A CA 1
ATOM 694 C C . LEU A 1 90 ? -2.232 -8.099 7.364 1.00 87.00 90 LEU A C 1
ATOM 696 O O . LEU A 1 90 ? -1.532 -7.527 8.201 1.00 87.00 90 LEU A O 1
ATOM 700 N N . LYS A 1 91 ? -3.323 -8.790 7.690 1.00 81.19 91 LYS A N 1
ATOM 701 C CA . LYS A 1 91 ? -3.702 -9.064 9.073 1.00 81.19 91 LYS A CA 1
ATOM 702 C C . LYS A 1 91 ? -2.793 -10.176 9.605 1.00 81.19 91 LYS A C 1
ATOM 704 O O . LYS A 1 91 ? -2.903 -11.302 9.129 1.00 81.19 91 LYS A O 1
ATOM 709 N N . ASP A 1 92 ? -1.912 -9.818 10.545 1.00 63.50 92 ASP A N 1
ATOM 710 C CA . ASP A 1 92 ? -1.133 -10.761 11.372 1.00 63.50 92 ASP A CA 1
ATOM 711 C C . ASP A 1 92 ? -2.046 -11.773 12.087 1.00 63.50 92 ASP A C 1
ATOM 713 O O . ASP A 1 92 ? -3.082 -11.331 12.657 1.00 63.50 92 ASP A O 1
#

Sequence (92 aa):
TTSVYIKTDSMALLLGGSKAWPKYKMLMRFGRSACNLTESRCNELLQQVAHGMEVAMGEMAEYIKANRRFAEIGGAMLDQWKLGMARSLLKD